Protein AF-A0A352M3Y3-F1 (afdb_monomer)

Structure (mmCIF, N/CA/C/O backbone):
data_AF-A0A352M3Y3-F1
#
_entry.id   AF-A0A352M3Y3-F1
#
loop_
_atom_site.group_PDB
_atom_site.id
_atom_site.type_symbol
_atom_site.label_atom_id
_atom_site.label_alt_id
_atom_site.label_comp_id
_atom_site.label_asym_id
_atom_site.label_entity_id
_atom_site.label_seq_id
_atom_site.pdbx_PDB_ins_code
_atom_site.Cartn_x
_atom_site.Cartn_y
_atom_site.Cartn_z
_atom_site.occupancy
_atom_site.B_iso_or_equiv
_atom_site.auth_seq_id
_atom_site.auth_comp_id
_atom_site.auth_asym_id
_atom_site.auth_atom_id
_atom_site.pdbx_PDB_model_num
ATOM 1 N N . MET A 1 1 ? 39.244 -16.957 -57.161 1.00 39.50 1 MET A N 1
ATOM 2 C CA . MET A 1 1 ? 39.480 -16.029 -56.035 1.00 39.50 1 MET A CA 1
ATOM 3 C C . MET A 1 1 ? 38.218 -16.003 -55.179 1.00 39.50 1 MET A C 1
ATOM 5 O O . MET A 1 1 ? 37.206 -15.501 -55.645 1.00 39.50 1 MET A O 1
ATOM 9 N N . ARG A 1 2 ? 38.207 -16.676 -54.020 1.00 41.44 2 ARG A N 1
ATOM 10 C CA . ARG A 1 2 ? 37.028 -16.761 -53.138 1.00 41.44 2 ARG A CA 1
ATOM 11 C C . ARG A 1 2 ? 37.159 -15.688 -52.058 1.00 41.44 2 ARG A C 1
ATOM 13 O O . ARG A 1 2 ? 37.986 -15.832 -51.168 1.00 41.44 2 ARG A O 1
ATOM 20 N N . VAL A 1 3 ? 36.399 -14.604 -52.182 1.00 44.19 3 VAL A N 1
ATOM 21 C CA . VAL A 1 3 ? 36.327 -13.542 -51.169 1.00 44.19 3 VAL A CA 1
ATOM 22 C C . VAL A 1 3 ? 35.295 -13.975 -50.129 1.00 44.19 3 VAL A C 1
ATOM 24 O O . VAL A 1 3 ? 34.113 -14.077 -50.443 1.00 44.19 3 VAL A O 1
ATOM 27 N N . PHE A 1 4 ? 35.740 -14.277 -48.910 1.00 48.03 4 PHE A N 1
ATOM 28 C CA . PHE A 1 4 ? 34.852 -14.452 -47.762 1.00 48.03 4 PHE A CA 1
ATOM 29 C C . PHE A 1 4 ? 34.612 -13.078 -47.132 1.00 48.03 4 PHE A C 1
ATOM 31 O O . PHE A 1 4 ? 35.524 -12.486 -46.560 1.00 48.03 4 PHE A O 1
ATOM 38 N N . LEU A 1 5 ? 33.393 -12.556 -47.270 1.00 50.09 5 LEU A N 1
ATOM 39 C CA . LEU A 1 5 ? 32.957 -11.324 -46.617 1.00 50.09 5 LEU A CA 1
ATOM 40 C C . LEU A 1 5 ? 32.480 -11.679 -45.200 1.00 50.09 5 LEU A C 1
ATOM 42 O O . LEU A 1 5 ? 31.415 -12.267 -45.029 1.00 50.09 5 LEU A O 1
ATOM 46 N N . SER A 1 6 ? 33.305 -11.387 -44.193 1.00 55.41 6 SER A N 1
ATOM 47 C CA . SER A 1 6 ? 32.966 -11.598 -42.782 1.00 55.41 6 SER A CA 1
ATOM 48 C C . SER A 1 6 ? 31.981 -10.520 -42.319 1.00 55.41 6 SER A C 1
ATOM 50 O O . SER A 1 6 ? 32.326 -9.339 -42.288 1.00 55.41 6 SER A O 1
ATOM 52 N N . MET A 1 7 ? 30.752 -10.917 -41.984 1.00 57.91 7 MET A N 1
ATOM 53 C CA . MET A 1 7 ? 29.724 -10.042 -41.418 1.00 57.91 7 MET A CA 1
ATOM 54 C C . MET A 1 7 ? 29.890 -10.005 -39.893 1.00 57.91 7 MET A C 1
ATOM 56 O O . MET A 1 7 ? 29.508 -10.946 -39.198 1.00 57.91 7 MET A O 1
ATOM 60 N N . SER A 1 8 ? 30.474 -8.933 -39.362 1.00 59.03 8 SER A N 1
ATOM 61 C CA . SER A 1 8 ? 30.565 -8.722 -37.914 1.00 59.03 8 SER A CA 1
ATOM 62 C C . SER A 1 8 ? 29.191 -8.348 -37.350 1.00 59.03 8 SER A C 1
ATOM 64 O O . SER A 1 8 ? 28.685 -7.258 -37.611 1.00 59.03 8 SER A O 1
ATOM 66 N N . ILE A 1 9 ? 28.583 -9.246 -36.571 1.00 62.97 9 ILE A N 1
ATOM 67 C CA . ILE A 1 9 ? 27.373 -8.960 -35.789 1.00 62.97 9 ILE A CA 1
ATOM 68 C C . ILE A 1 9 ? 27.781 -8.130 -34.568 1.00 62.97 9 ILE A C 1
ATOM 70 O O . ILE A 1 9 ? 28.455 -8.623 -33.664 1.00 62.97 9 ILE A O 1
ATOM 74 N N . LEU A 1 10 ? 27.365 -6.864 -34.540 1.00 60.38 10 LEU A N 1
ATOM 75 C CA . LEU A 1 10 ? 27.449 -6.019 -33.354 1.00 60.38 10 LEU A CA 1
ATOM 76 C C . LEU A 1 10 ? 26.305 -6.401 -32.404 1.00 60.38 10 LEU A C 1
ATOM 78 O O . LEU A 1 10 ? 25.154 -6.033 -32.623 1.00 60.38 10 LEU A O 1
ATOM 82 N N . ILE A 1 11 ? 26.616 -7.164 -31.356 1.00 58.75 11 ILE A N 1
ATOM 83 C CA . ILE A 1 11 ? 25.672 -7.455 -30.273 1.00 58.75 11 ILE A CA 1
ATOM 84 C C . ILE A 1 11 ? 25.602 -6.210 -29.381 1.00 58.75 11 ILE A C 1
ATOM 86 O O . ILE A 1 11 ? 26.466 -5.993 -28.533 1.00 58.75 11 ILE A O 1
AT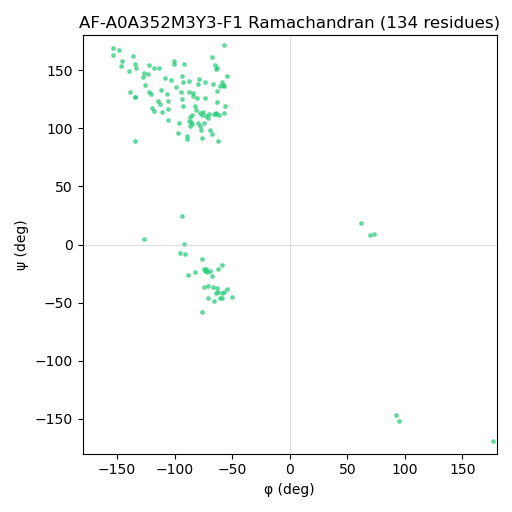OM 90 N N . CYS A 1 12 ? 24.582 -5.372 -29.572 1.00 54.88 12 CYS A N 1
ATOM 91 C CA . CYS A 1 12 ? 24.218 -4.362 -28.583 1.00 54.88 12 CYS A CA 1
ATOM 92 C C . CYS A 1 12 ? 23.641 -5.077 -27.356 1.00 54.88 12 CYS A C 1
ATOM 94 O O . CYS A 1 12 ? 22.473 -5.459 -27.342 1.00 54.88 12 CYS A O 1
ATOM 96 N N . ALA A 1 13 ? 24.460 -5.266 -26.322 1.00 57.00 13 ALA A N 1
ATOM 97 C CA . ALA A 1 13 ? 23.969 -5.629 -25.002 1.00 57.00 13 ALA A CA 1
ATOM 98 C C . ALA A 1 13 ? 23.174 -4.437 -24.448 1.00 57.00 13 ALA A C 1
ATOM 100 O O . ALA A 1 13 ? 23.746 -3.494 -23.904 1.00 57.00 13 ALA A O 1
ATOM 101 N N . ALA A 1 14 ? 21.852 -4.448 -24.628 1.00 58.56 14 ALA A N 1
ATOM 102 C CA . ALA A 1 14 ? 20.980 -3.605 -23.829 1.00 58.56 14 ALA A CA 1
ATOM 103 C C . ALA A 1 14 ? 21.164 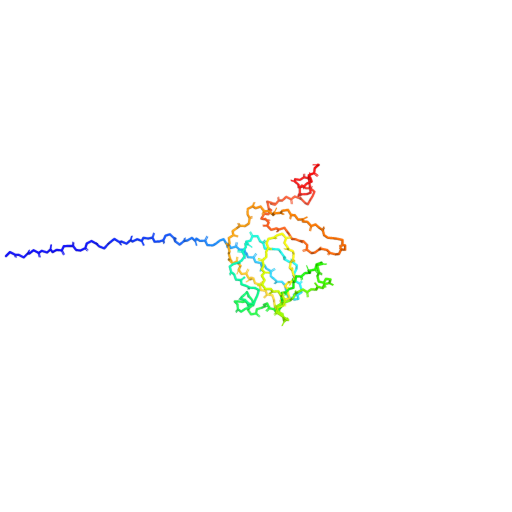-4.049 -22.373 1.00 58.56 14 ALA A C 1
ATOM 105 O O . ALA A 1 14 ? 20.825 -5.179 -22.021 1.00 58.56 14 ALA A O 1
ATOM 106 N N . GLY A 1 15 ? 21.771 -3.194 -21.549 1.00 50.66 15 GLY A N 1
ATOM 107 C CA . GLY A 1 15 ? 21.819 -3.419 -20.113 1.00 50.66 15 GLY A CA 1
ATOM 108 C C . GLY A 1 15 ? 20.386 -3.540 -19.616 1.00 50.66 15 GLY A C 1
ATOM 109 O O . GLY A 1 15 ? 19.619 -2.584 -19.697 1.00 50.66 15 GLY A O 1
ATOM 110 N N . ILE A 1 16 ? 20.006 -4.730 -19.160 1.00 52.22 16 ILE A N 1
ATOM 111 C CA . ILE A 1 16 ? 18.737 -4.925 -18.470 1.00 52.22 16 ILE A CA 1
ATOM 112 C C . ILE A 1 16 ? 18.881 -4.117 -17.181 1.00 52.22 16 ILE A C 1
ATOM 114 O O . ILE A 1 16 ? 19.741 -4.429 -16.360 1.00 52.22 16 ILE A O 1
ATOM 118 N N . ALA A 1 17 ? 18.130 -3.029 -17.022 1.00 53.22 17 ALA A N 1
ATOM 119 C CA . ALA A 1 17 ? 18.051 -2.372 -15.727 1.00 53.22 17 ALA A CA 1
ATOM 120 C C . ALA A 1 17 ? 17.394 -3.378 -14.774 1.00 53.22 17 ALA A C 1
ATOM 122 O O . ALA A 1 17 ? 16.246 -3.771 -14.979 1.00 53.22 17 ALA A O 1
ATOM 123 N N . HIS A 1 18 ? 18.143 -3.867 -13.787 1.00 56.44 18 HIS A N 1
ATOM 124 C CA . HIS A 1 18 ? 17.570 -4.722 -12.757 1.00 56.44 18 HIS A CA 1
ATOM 125 C C . HIS A 1 18 ? 16.659 -3.841 -11.902 1.00 56.44 18 HIS A C 1
ATOM 127 O O . HIS A 1 18 ? 17.143 -2.937 -11.226 1.00 56.44 18 HIS A O 1
ATOM 133 N N . ALA A 1 19 ? 15.348 -4.076 -11.975 1.00 76.94 19 ALA A N 1
ATOM 134 C CA . ALA A 1 19 ? 14.401 -3.452 -11.063 1.00 76.94 19 ALA A CA 1
ATOM 135 C C . ALA A 1 19 ? 14.747 -3.867 -9.626 1.00 76.94 19 ALA A C 1
ATOM 137 O O . ALA A 1 19 ? 15.030 -5.044 -9.365 1.00 76.94 19 ALA A O 1
ATOM 138 N N . ASP A 1 20 ? 14.722 -2.906 -8.705 1.00 89.62 20 ASP A N 1
ATOM 139 C CA . ASP A 1 20 ? 14.854 -3.196 -7.285 1.00 89.62 20 ASP A CA 1
ATOM 140 C C . ASP A 1 20 ? 13.669 -4.039 -6.823 1.00 89.62 20 ASP A C 1
ATOM 142 O O . ASP A 1 20 ? 12.562 -3.961 -7.363 1.00 89.62 20 ASP A O 1
ATOM 146 N N . GLN A 1 21 ? 13.903 -4.862 -5.806 1.00 91.94 21 GLN A N 1
ATOM 147 C CA . GLN A 1 21 ? 12.898 -5.783 -5.298 1.00 91.94 21 GLN A CA 1
ATOM 148 C C . GLN A 1 21 ? 12.688 -5.588 -3.807 1.00 91.94 21 GLN A C 1
ATOM 150 O O . GLN A 1 21 ? 13.631 -5.479 -3.023 1.00 91.94 21 GLN A O 1
ATOM 155 N N . GLN A 1 22 ? 11.424 -5.615 -3.412 1.00 92.94 22 GLN A N 1
ATOM 156 C CA . GLN A 1 22 ? 11.002 -5.700 -2.029 1.00 92.94 22 GLN A CA 1
ATOM 157 C C . GLN A 1 22 ? 10.294 -7.032 -1.806 1.00 92.94 22 GLN A C 1
ATOM 159 O O . GLN A 1 22 ? 9.293 -7.333 -2.456 1.00 92.94 22 GLN A O 1
ATOM 164 N N . ILE A 1 23 ? 10.784 -7.811 -0.846 1.00 94.56 23 ILE A N 1
ATOM 165 C CA . ILE A 1 23 ? 10.116 -9.032 -0.398 1.00 94.56 23 ILE A CA 1
ATOM 166 C C . ILE A 1 23 ? 9.238 -8.686 0.804 1.00 94.56 23 ILE A C 1
ATOM 168 O O . ILE A 1 23 ? 9.719 -8.134 1.794 1.00 94.56 23 ILE A O 1
ATOM 172 N N . ILE A 1 24 ? 7.950 -9.019 0.729 1.00 95.00 24 ILE A N 1
ATOM 173 C CA . ILE A 1 24 ? 6.977 -8.792 1.801 1.00 95.00 24 ILE A CA 1
ATOM 174 C C . ILE A 1 24 ? 6.437 -10.144 2.260 1.00 95.00 24 ILE A C 1
ATOM 176 O O . ILE A 1 24 ? 5.750 -10.848 1.520 1.00 95.00 24 ILE A O 1
ATOM 180 N N . SER A 1 25 ? 6.732 -10.499 3.509 1.00 96.56 25 SER A N 1
ATOM 181 C CA . SER A 1 25 ? 6.159 -11.677 4.160 1.00 96.56 25 SER A CA 1
ATOM 182 C C . SER A 1 25 ? 4.761 -11.363 4.691 1.00 96.56 25 SER A C 1
ATOM 184 O O . SER A 1 25 ? 4.605 -10.546 5.596 1.00 96.56 25 SER A O 1
ATOM 186 N N . LEU A 1 26 ? 3.752 -12.035 4.147 1.00 97.38 26 LEU A N 1
ATOM 187 C CA . LEU A 1 26 ? 2.350 -11.906 4.523 1.00 97.38 26 LEU A CA 1
ATOM 188 C C . LEU A 1 26 ? 1.938 -13.030 5.475 1.00 97.38 26 LEU A C 1
ATOM 190 O O . LEU A 1 26 ? 2.224 -14.211 5.253 1.00 97.38 26 LEU A O 1
ATOM 194 N N . LYS A 1 27 ? 1.209 -12.666 6.525 1.00 98.00 27 LYS A N 1
ATOM 195 C CA . LYS A 1 27 ? 0.420 -13.591 7.342 1.00 98.00 27 LYS A CA 1
ATOM 196 C C . LYS A 1 27 ? -0.999 -13.669 6.787 1.00 98.00 27 LYS A C 1
ATOM 198 O O . LYS A 1 27 ? -1.464 -12.725 6.159 1.00 98.00 27 LYS A O 1
ATOM 203 N N . GLN A 1 28 ? -1.696 -14.775 7.036 1.00 97.75 28 GLN A N 1
ATOM 204 C CA . GLN A 1 28 ? -3.121 -14.855 6.715 1.00 97.75 28 GLN A CA 1
ATOM 205 C C . GLN A 1 28 ? -3.888 -13.744 7.456 1.00 97.75 28 GLN A C 1
ATOM 207 O O . GLN A 1 28 ? -3.632 -13.501 8.636 1.00 97.75 28 GLN A O 1
ATOM 212 N N . GLY A 1 29 ? -4.820 -13.082 6.771 1.00 98.06 29 GLY A N 1
ATOM 213 C CA . GLY A 1 29 ? -5.558 -11.931 7.292 1.00 98.06 29 GLY A CA 1
ATOM 214 C C . GLY A 1 29 ? -4.943 -10.587 6.889 1.00 98.06 29 GLY A C 1
ATOM 215 O O . GLY A 1 29 ? -4.347 -10.459 5.821 1.00 98.06 29 GLY A O 1
ATOM 216 N N . PHE A 1 30 ? -5.137 -9.559 7.718 1.00 97.69 30 PHE A N 1
ATOM 217 C CA . PHE A 1 30 ? -4.722 -8.185 7.418 1.00 97.69 30 PHE A CA 1
ATOM 218 C C . PHE A 1 30 ? -3.252 -7.930 7.769 1.00 97.69 30 PHE A C 1
ATOM 220 O O . PHE A 1 30 ? -2.829 -8.133 8.905 1.00 97.69 30 PHE A O 1
ATOM 227 N N . ASN A 1 31 ? -2.494 -7.414 6.803 1.00 97.50 31 ASN A N 1
ATOM 228 C CA . ASN A 1 31 ? -1.089 -7.041 6.944 1.00 97.50 31 ASN A CA 1
ATOM 229 C C . ASN A 1 31 ? -0.929 -5.553 6.641 1.00 97.50 31 ASN A C 1
ATOM 231 O O . ASN A 1 31 ? -1.367 -5.091 5.591 1.00 97.50 31 ASN A O 1
ATOM 235 N N . PHE A 1 32 ? -0.274 -4.814 7.531 1.00 95.88 32 PHE A N 1
ATOM 236 C CA . PHE A 1 32 ? 0.034 -3.400 7.328 1.00 95.88 32 PHE A CA 1
ATOM 237 C C . PHE A 1 32 ? 1.416 -3.287 6.703 1.00 95.88 32 PHE A C 1
ATOM 239 O O . PHE A 1 32 ? 2.401 -3.744 7.283 1.00 95.88 32 PHE A O 1
ATOM 246 N N . VAL A 1 33 ? 1.480 -2.711 5.509 1.00 94.75 33 VAL A N 1
ATOM 247 C CA . VAL A 1 33 ? 2.697 -2.694 4.700 1.00 94.75 33 VAL A CA 1
ATOM 248 C C . VAL A 1 33 ? 2.959 -1.303 4.142 1.00 94.75 33 VAL A C 1
ATOM 250 O O . VAL A 1 33 ? 2.042 -0.521 3.892 1.00 94.75 33 VAL A O 1
ATOM 253 N N . SER A 1 34 ? 4.228 -1.006 3.907 1.00 93.19 34 SER A N 1
ATOM 254 C CA . SER A 1 34 ? 4.669 0.122 3.097 1.00 93.19 34 SER A CA 1
ATOM 255 C C . SER A 1 34 ? 5.614 -0.388 2.023 1.00 93.19 34 SER A C 1
ATOM 257 O O . SER A 1 34 ? 6.335 -1.367 2.231 1.00 93.19 34 SER A O 1
ATOM 259 N N . PHE A 1 35 ? 5.602 0.267 0.865 1.00 92.38 35 PHE A N 1
ATOM 260 C CA . PHE A 1 35 ? 6.483 -0.105 -0.233 1.00 92.38 35 PHE A CA 1
ATOM 261 C C . PHE A 1 35 ? 7.763 0.730 -0.195 1.00 92.38 35 PHE A C 1
ATOM 263 O O . PHE A 1 35 ? 7.689 1.952 -0.050 1.00 92.38 35 PHE A O 1
ATOM 270 N N . THR A 1 36 ? 8.920 0.076 -0.300 1.00 92.12 36 THR A N 1
ATOM 271 C CA . THR A 1 36 ? 10.254 0.700 -0.414 1.00 92.12 36 THR A CA 1
ATOM 272 C C . THR A 1 36 ? 10.712 0.840 -1.866 1.00 92.12 36 THR A C 1
ATOM 274 O O . THR A 1 36 ? 11.732 1.467 -2.143 1.00 92.12 36 THR A O 1
ATOM 277 N N . VAL A 1 37 ? 9.944 0.270 -2.792 1.00 91.38 37 VAL A N 1
ATOM 278 C CA . VAL A 1 37 ? 10.035 0.501 -4.233 1.00 91.38 37 VAL A CA 1
ATOM 279 C C . VAL A 1 37 ? 8.760 1.203 -4.697 1.00 91.38 37 VAL A C 1
ATOM 281 O O . VAL A 1 37 ? 7.705 1.027 -4.090 1.00 91.38 37 VAL A O 1
ATOM 284 N N . ALA A 1 38 ? 8.838 1.997 -5.759 1.00 90.19 38 ALA A N 1
ATOM 285 C CA . ALA A 1 38 ? 7.679 2.416 -6.533 1.00 90.19 38 ALA A CA 1
ATOM 286 C C . ALA A 1 38 ? 7.312 1.248 -7.461 1.00 90.19 38 ALA A C 1
ATOM 288 O O . ALA A 1 38 ? 8.066 1.008 -8.406 1.00 90.19 38 ALA A O 1
ATOM 289 N N . PRO A 1 39 ? 6.244 0.474 -7.175 1.00 91.44 39 PRO A N 1
ATOM 290 C CA . PRO A 1 39 ? 5.991 -0.762 -7.904 1.00 91.44 39 PRO A CA 1
ATOM 291 C C . PRO A 1 39 ? 5.637 -0.492 -9.364 1.00 91.44 39 PRO A C 1
ATOM 293 O O . PRO A 1 39 ? 4.819 0.382 -9.646 1.00 91.44 39 PRO A O 1
ATOM 296 N N . ASP A 1 40 ? 6.175 -1.303 -10.273 1.00 90.19 40 ASP A N 1
ATOM 297 C CA . ASP A 1 40 ? 5.828 -1.222 -11.701 1.00 90.19 40 ASP A CA 1
ATOM 298 C C . ASP A 1 40 ? 4.408 -1.753 -11.969 1.00 90.19 40 ASP A C 1
ATOM 300 O O . ASP A 1 40 ? 3.757 -1.416 -12.959 1.00 90.19 40 ASP A O 1
ATOM 304 N N . ALA A 1 41 ? 3.913 -2.607 -11.069 1.00 92.31 41 ALA A N 1
ATOM 305 C CA . ALA A 1 41 ? 2.594 -3.208 -11.145 1.00 92.31 41 ALA A CA 1
ATOM 306 C C . ALA A 1 41 ? 1.518 -2.325 -10.499 1.00 92.31 41 ALA A C 1
ATOM 308 O O . ALA A 1 41 ? 1.684 -1.782 -9.406 1.00 92.31 41 ALA A O 1
ATOM 309 N N . THR A 1 42 ? 0.346 -2.274 -11.135 1.00 94.69 42 THR A N 1
ATOM 310 C CA . THR A 1 42 ? -0.859 -1.709 -10.517 1.00 94.69 42 THR A CA 1
ATOM 311 C C . THR A 1 42 ? -1.329 -2.585 -9.344 1.00 94.69 42 THR A C 1
ATOM 313 O O . THR A 1 42 ? -0.998 -3.773 -9.294 1.00 94.69 42 THR A O 1
ATOM 316 N N . PRO A 1 43 ? -2.162 -2.065 -8.424 1.00 94.81 43 PRO A N 1
ATOM 317 C CA . PRO A 1 43 ? -2.780 -2.863 -7.360 1.00 94.81 43 PRO A CA 1
ATOM 318 C C . PRO A 1 43 ? -3.470 -4.140 -7.873 1.00 94.81 43 PRO A C 1
ATOM 320 O O . PRO A 1 43 ? -3.262 -5.229 -7.338 1.00 94.81 43 PRO A O 1
ATOM 323 N N . ALA A 1 44 ? -4.236 -4.029 -8.963 1.00 93.38 44 ALA A N 1
ATOM 324 C CA . ALA A 1 44 ? -4.865 -5.176 -9.617 1.00 93.38 44 ALA A CA 1
ATOM 325 C C . ALA A 1 44 ? -3.834 -6.126 -10.256 1.00 93.38 44 ALA A C 1
ATOM 327 O O . ALA A 1 44 ? -4.009 -7.343 -10.220 1.00 93.38 44 ALA A O 1
ATOM 328 N N . GLY A 1 45 ? -2.746 -5.590 -10.817 1.00 94.44 45 GLY A N 1
ATOM 329 C CA . GLY A 1 45 ? -1.631 -6.380 -11.341 1.00 94.44 45 GLY A CA 1
ATOM 330 C C . GLY A 1 45 ? -0.914 -7.181 -10.252 1.00 94.44 45 GLY A C 1
ATOM 331 O O . GLY A 1 45 ? -0.631 -8.359 -10.457 1.00 94.44 45 GLY A O 1
ATOM 332 N N . LEU A 1 46 ? -0.685 -6.592 -9.074 1.00 94.06 46 LEU A N 1
ATOM 333 C CA . LEU A 1 46 ? -0.084 -7.290 -7.932 1.00 94.06 46 LEU A CA 1
ATOM 334 C C . LEU A 1 46 ? -0.949 -8.449 -7.441 1.00 94.06 46 LEU A C 1
ATOM 336 O O . LEU A 1 46 ? -0.405 -9.515 -7.149 1.00 94.06 46 LEU A O 1
ATOM 340 N N . LYS A 1 47 ? -2.276 -8.267 -7.395 1.00 94.44 47 LYS A N 1
ATOM 341 C CA . LYS A 1 47 ? -3.226 -9.350 -7.087 1.00 94.44 47 LYS A CA 1
ATOM 342 C C . LYS A 1 47 ? -3.140 -10.486 -8.100 1.00 94.44 47 LYS A C 1
ATOM 344 O O . LYS A 1 47 ? -3.064 -11.645 -7.714 1.00 94.44 47 LYS A O 1
ATOM 349 N N . GLN A 1 48 ? -3.109 -10.158 -9.391 1.00 93.56 48 GLN A N 1
ATOM 350 C CA . GLN A 1 48 ? -3.003 -11.167 -10.450 1.00 93.56 48 GLN A CA 1
ATOM 351 C C . GLN A 1 48 ? -1.689 -11.953 -10.382 1.00 93.56 48 GLN A C 1
ATOM 353 O O . GLN A 1 48 ? -1.685 -13.159 -10.602 1.00 93.56 48 GLN A O 1
ATOM 358 N N . GLN A 1 49 ? -0.585 -11.289 -10.039 1.00 94.19 49 GLN A N 1
ATOM 359 C CA . GLN A 1 49 ? 0.723 -11.932 -9.882 1.00 94.19 49 GLN A CA 1
ATOM 360 C C . GLN A 1 49 ? 0.823 -12.780 -8.605 1.00 94.19 49 GLN A C 1
ATOM 362 O O . GLN A 1 49 ? 1.646 -13.689 -8.539 1.00 94.19 49 GLN A O 1
ATOM 367 N N . ASN A 1 50 ? -0.002 -12.499 -7.591 1.00 94.69 50 ASN A N 1
ATOM 368 C CA . ASN A 1 50 ? 0.069 -13.132 -6.279 1.00 94.69 50 ASN A CA 1
ATOM 369 C C . ASN A 1 50 ? -1.329 -13.553 -5.806 1.00 94.69 50 ASN A C 1
ATOM 371 O O . ASN A 1 50 ? -1.986 -12.824 -5.066 1.00 94.69 50 ASN A O 1
ATOM 375 N N . ALA A 1 51 ? -1.750 -14.772 -6.155 1.00 94.75 51 ALA A N 1
ATOM 376 C CA . ALA A 1 51 ? -3.074 -15.312 -5.810 1.00 94.75 51 ALA A CA 1
ATOM 377 C C . ALA A 1 51 ? -3.374 -15.374 -4.294 1.00 94.75 51 ALA A C 1
ATOM 379 O O . ALA A 1 51 ? -4.530 -15.477 -3.884 1.00 94.75 51 ALA A O 1
ATOM 380 N N . ALA A 1 52 ? -2.344 -15.300 -3.444 1.00 96.50 52 ALA A N 1
ATOM 381 C CA . ALA A 1 52 ? -2.511 -15.199 -1.997 1.00 96.50 52 ALA A CA 1
ATOM 382 C C . ALA A 1 52 ? -3.095 -13.846 -1.553 1.00 96.50 52 ALA A C 1
ATOM 384 O O . ALA A 1 52 ? -3.675 -13.770 -0.471 1.00 96.50 52 ALA A O 1
ATOM 385 N N . ILE A 1 53 ? -2.963 -12.786 -2.357 1.00 97.06 53 ILE A N 1
ATOM 386 C CA . ILE A 1 53 ? -3.534 -11.472 -2.058 1.00 97.06 53 ILE A CA 1
ATOM 387 C C . ILE A 1 53 ? -5.027 -11.498 -2.380 1.00 97.06 53 ILE A C 1
ATOM 389 O O . ILE A 1 53 ? -5.426 -11.564 -3.541 1.00 97.06 53 ILE A O 1
ATOM 393 N N . GLY A 1 54 ? -5.850 -11.395 -1.341 1.00 95.81 54 GLY A N 1
ATOM 394 C CA . GLY A 1 54 ? -7.284 -11.202 -1.489 1.00 95.81 54 GLY A CA 1
ATOM 395 C C . GLY A 1 54 ? -7.594 -9.764 -1.872 1.00 95.81 54 GLY A C 1
ATOM 396 O O . GLY A 1 54 ? -8.149 -9.532 -2.935 1.00 95.81 54 GLY A O 1
ATOM 397 N N . GLU A 1 55 ? -7.187 -8.789 -1.055 1.00 96.12 55 GLU A N 1
ATOM 398 C CA . GLU A 1 55 ? -7.489 -7.372 -1.294 1.00 96.12 55 GLU A CA 1
ATOM 399 C C . GLU A 1 55 ? -6.375 -6.439 -0.820 1.00 96.12 55 GLU A C 1
ATOM 401 O O . GLU A 1 55 ? -5.629 -6.758 0.106 1.00 96.12 55 GLU A O 1
ATOM 406 N N . ILE A 1 56 ? -6.284 -5.266 -1.445 1.00 97.31 56 ILE A N 1
ATOM 407 C CA . ILE A 1 56 ? -5.369 -4.188 -1.070 1.00 97.31 56 ILE A CA 1
ATOM 408 C C . ILE A 1 56 ? -6.196 -2.942 -0.775 1.00 97.31 56 ILE A C 1
ATOM 410 O O . ILE A 1 56 ? -7.033 -2.546 -1.586 1.00 97.31 56 ILE A O 1
ATOM 414 N N . TYR A 1 57 ? -5.924 -2.310 0.363 1.00 97.00 57 TYR A N 1
ATOM 415 C CA . TYR A 1 57 ? -6.601 -1.107 0.822 1.00 97.00 57 TYR A CA 1
ATOM 416 C C . TYR A 1 57 ? -5.615 0.033 1.071 1.00 97.00 57 TYR A C 1
ATOM 418 O O . TYR A 1 57 ? -4.495 -0.179 1.543 1.00 97.00 57 TYR A O 1
ATOM 426 N N . LEU A 1 58 ? -6.073 1.256 0.826 1.00 95.38 58 LEU A N 1
ATOM 427 C CA . LEU A 1 58 ? -5.401 2.501 1.188 1.00 95.38 58 LEU A CA 1
ATOM 428 C C . LEU A 1 58 ? -6.425 3.442 1.809 1.00 95.38 58 LEU A C 1
ATOM 430 O O . LEU A 1 58 ? -7.441 3.741 1.191 1.00 95.38 58 LEU A O 1
ATOM 434 N N . TYR A 1 59 ? -6.153 3.975 2.996 1.00 94.38 59 TYR A N 1
ATOM 435 C CA . TYR A 1 59 ? -7.016 5.021 3.531 1.00 94.38 59 TYR A CA 1
ATOM 436 C C . TYR A 1 59 ? -6.800 6.346 2.789 1.00 94.38 59 TYR A C 1
ATOM 438 O O . TYR A 1 59 ? -5.682 6.869 2.738 1.00 94.38 59 TYR A O 1
ATOM 446 N N . SER A 1 60 ? -7.881 6.930 2.271 1.00 90.69 60 SER A N 1
ATOM 447 C CA . SER A 1 60 ? -7.881 8.269 1.690 1.00 90.69 60 SER A CA 1
ATOM 448 C C . SER A 1 60 ? -8.564 9.250 2.632 1.00 90.69 60 SER A C 1
ATOM 450 O O . SER A 1 60 ? -9.786 9.310 2.718 1.00 90.69 60 SER A O 1
ATOM 452 N N . ALA A 1 61 ? -7.773 10.114 3.271 1.00 87.88 61 ALA A N 1
ATOM 453 C CA . ALA A 1 61 ? -8.306 11.219 4.068 1.00 87.88 61 ALA A CA 1
ATOM 454 C C . ALA A 1 61 ? -9.129 12.220 3.234 1.00 87.88 61 ALA A C 1
ATOM 456 O O . ALA A 1 61 ? -9.945 12.944 3.787 1.00 87.88 61 ALA A O 1
ATOM 457 N N . ALA A 1 62 ? -8.940 12.261 1.907 1.00 87.00 62 ALA A N 1
ATOM 458 C CA . ALA A 1 62 ? -9.783 13.065 1.021 1.00 87.00 62 ALA A CA 1
ATOM 459 C C . ALA A 1 62 ? -11.176 12.447 0.817 1.00 87.00 62 ALA A C 1
ATOM 461 O O . ALA A 1 62 ? -12.151 13.181 0.727 1.00 87.00 62 ALA A O 1
ATOM 462 N N . ALA A 1 63 ? -11.259 11.114 0.744 1.00 87.75 63 ALA A N 1
ATOM 463 C CA . ALA A 1 63 ? -12.517 10.388 0.569 1.00 87.75 63 ALA A CA 1
ATOM 464 C C . ALA A 1 63 ? -13.179 9.994 1.904 1.00 87.75 63 ALA A C 1
ATOM 466 O O . ALA A 1 63 ? -14.284 9.459 1.901 1.00 87.75 63 ALA A O 1
ATOM 467 N N . GLY A 1 64 ? -12.487 10.188 3.034 1.00 89.94 64 GLY A N 1
ATOM 468 C CA . GLY A 1 64 ? -12.941 9.765 4.363 1.00 89.94 64 GLY A CA 1
ATOM 469 C C . GLY A 1 64 ? -13.121 8.249 4.510 1.00 89.94 64 GLY A C 1
ATOM 470 O O . GLY A 1 64 ? -13.843 7.802 5.394 1.00 89.94 64 GLY A O 1
ATOM 471 N N . SER A 1 65 ? -12.521 7.456 3.620 1.00 92.75 65 SER A N 1
ATOM 472 C CA . SER A 1 65 ? -12.786 6.022 3.478 1.00 92.75 65 SER A CA 1
ATOM 473 C C . SER A 1 65 ? -11.577 5.275 2.908 1.00 92.75 65 SER A C 1
ATOM 475 O O . SER A 1 65 ? -10.587 5.877 2.473 1.00 92.75 65 SER A O 1
ATOM 477 N N . PHE A 1 66 ? -11.639 3.944 2.951 1.00 94.81 66 PHE A N 1
ATOM 478 C CA . PHE A 1 66 ? -10.646 3.085 2.319 1.00 94.81 66 PHE A CA 1
ATOM 479 C C . PHE A 1 66 ? -10.927 2.964 0.826 1.00 94.81 66 PHE A C 1
ATOM 481 O O . PHE A 1 66 ? -12.014 2.562 0.430 1.00 94.81 66 PHE A O 1
ATOM 488 N N . LEU A 1 67 ? -9.913 3.271 0.023 1.00 95.44 67 LEU A N 1
ATOM 489 C CA . LEU A 1 67 ? -9.847 2.882 -1.376 1.00 95.44 67 LEU A CA 1
ATOM 490 C C . LEU A 1 67 ? -9.414 1.421 -1.445 1.00 95.44 67 LEU A C 1
ATOM 492 O O . LEU A 1 67 ? -8.546 1.015 -0.665 1.00 95.44 67 LEU A O 1
ATOM 496 N N . SER A 1 68 ? -9.967 0.648 -2.373 1.00 95.88 68 SER A N 1
ATOM 497 C CA . SER A 1 68 ? -9.684 -0.780 -2.473 1.00 95.88 68 SER A CA 1
ATOM 498 C C . SER A 1 68 ? -9.450 -1.253 -3.904 1.00 95.88 68 SER A C 1
ATOM 500 O O . SER A 1 68 ? -9.806 -0.603 -4.887 1.00 95.88 68 SER A O 1
ATOM 502 N N . THR A 1 69 ? -8.838 -2.425 -4.027 1.00 94.25 69 THR A N 1
ATOM 503 C CA . THR A 1 69 ? -8.794 -3.167 -5.292 1.00 94.25 69 THR A CA 1
ATOM 504 C C . THR A 1 69 ? -10.125 -3.807 -5.672 1.00 94.25 69 THR A C 1
ATOM 506 O O . THR A 1 69 ? -10.309 -4.112 -6.847 1.00 94.25 69 THR A O 1
ATOM 509 N N . LEU A 1 70 ? -11.030 -4.027 -4.714 1.00 91.38 70 LEU A N 1
ATOM 510 C CA . LEU A 1 70 ? -12.320 -4.686 -4.934 1.00 91.38 70 LEU A CA 1
ATOM 511 C C . LEU A 1 70 ? -13.277 -3.792 -5.728 1.00 91.38 70 LEU A C 1
ATOM 513 O O . LEU A 1 70 ? -13.905 -4.239 -6.681 1.00 91.38 70 LEU A O 1
ATOM 517 N N . ASP A 1 71 ? -13.365 -2.525 -5.333 1.00 90.69 71 ASP A N 1
ATOM 518 C CA . ASP A 1 71 ? -14.202 -1.504 -5.971 1.00 90.69 71 ASP A CA 1
ATOM 519 C C . ASP A 1 71 ? -13.464 -0.716 -7.069 1.00 90.69 71 ASP A C 1
ATOM 521 O O . ASP A 1 71 ? -14.034 0.184 -7.683 1.00 90.69 71 ASP A O 1
ATOM 525 N N . GLY A 1 72 ? -12.193 -1.046 -7.326 1.00 91.12 72 GLY A N 1
ATOM 526 C CA . GLY A 1 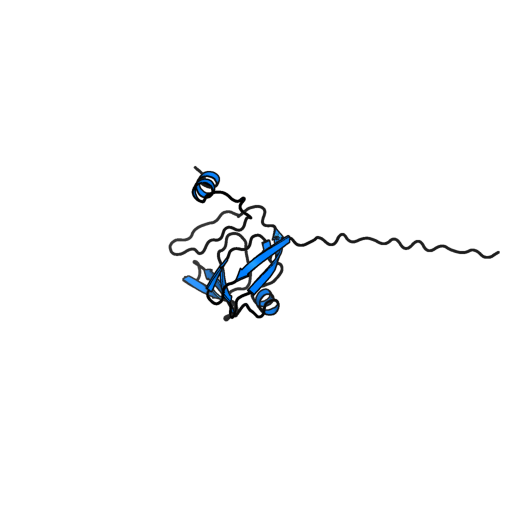72 ? -11.363 -0.405 -8.349 1.00 91.12 72 GLY A CA 1
ATOM 527 C C . GLY A 1 72 ? -10.965 1.039 -8.031 1.00 91.12 72 GLY A C 1
ATOM 528 O O . GLY A 1 72 ? -10.375 1.708 -8.880 1.00 91.12 72 GLY A O 1
ATOM 529 N N . THR A 1 73 ? -11.250 1.534 -6.826 1.00 94.44 73 THR A N 1
ATOM 530 C CA . THR A 1 73 ? -10.926 2.913 -6.428 1.00 94.44 73 THR A CA 1
ATOM 531 C C . THR A 1 73 ? -9.434 3.102 -6.143 1.00 94.44 73 THR A C 1
ATOM 533 O O . THR A 1 73 ? -8.915 4.219 -6.219 1.00 94.44 73 THR A O 1
ATOM 536 N N . LEU A 1 74 ? -8.711 2.014 -5.855 1.00 95.44 74 LEU A N 1
ATOM 537 C CA . LEU A 1 74 ? -7.260 2.007 -5.704 1.00 95.44 74 LEU A CA 1
ATOM 538 C C . LEU A 1 74 ? -6.568 1.753 -7.052 1.00 95.44 74 LEU A C 1
ATOM 540 O O . LEU A 1 74 ? -6.325 0.611 -7.440 1.00 95.44 74 LEU A O 1
ATOM 544 N N . ALA A 1 75 ? -6.211 2.832 -7.749 1.00 92.12 75 ALA A N 1
ATOM 545 C CA . ALA A 1 75 ? -5.597 2.755 -9.078 1.00 92.12 75 ALA A CA 1
ATOM 546 C C . ALA A 1 75 ? -4.059 2.649 -9.069 1.00 92.12 75 ALA A C 1
ATOM 548 O O . ALA A 1 75 ? -3.477 2.113 -10.011 1.00 92.12 75 ALA A O 1
ATOM 549 N N . SER A 1 76 ? -3.382 3.153 -8.030 1.00 91.25 76 SER A N 1
ATOM 550 C CA . SER A 1 76 ? -1.915 3.228 -7.991 1.00 91.25 76 SER A CA 1
ATOM 551 C C . SER A 1 76 ? -1.322 3.035 -6.595 1.00 91.25 76 SER A C 1
ATOM 553 O O . SER A 1 76 ? -1.983 3.237 -5.571 1.00 91.25 76 SER A O 1
ATOM 555 N N . ILE A 1 77 ? -0.044 2.649 -6.569 1.00 91.12 77 ILE A N 1
ATOM 556 C CA . ILE A 1 77 ? 0.771 2.518 -5.358 1.00 91.12 77 ILE A CA 1
ATOM 557 C C . ILE A 1 77 ? 1.845 3.598 -5.380 1.00 91.12 77 ILE A C 1
ATOM 559 O O . ILE A 1 77 ? 2.490 3.810 -6.399 1.00 91.12 77 ILE A O 1
ATOM 563 N N . ASN A 1 78 ? 2.019 4.293 -4.259 1.00 88.56 78 ASN A N 1
ATOM 564 C CA . ASN A 1 78 ? 2.900 5.446 -4.144 1.00 88.56 78 ASN A CA 1
ATOM 565 C C . ASN A 1 78 ? 3.745 5.360 -2.870 1.00 88.56 78 ASN A C 1
ATOM 567 O O . ASN A 1 78 ? 3.342 4.764 -1.868 1.00 88.56 78 ASN A O 1
ATOM 571 N N . ALA A 1 79 ? 4.899 6.024 -2.899 1.00 86.62 79 ALA A N 1
ATOM 572 C CA . ALA A 1 79 ? 5.763 6.178 -1.738 1.00 86.62 79 ALA A CA 1
ATOM 573 C C . ALA A 1 79 ? 5.105 7.015 -0.620 1.00 86.62 79 ALA A C 1
ATOM 575 O O . ALA A 1 79 ? 4.239 7.859 -0.861 1.00 86.62 79 ALA A O 1
ATOM 576 N N . GLY A 1 80 ? 5.538 6.793 0.622 1.00 86.19 80 GLY A N 1
ATOM 577 C CA . GLY A 1 80 ? 5.085 7.509 1.820 1.00 86.19 80 GLY A CA 1
ATOM 578 C C . GLY A 1 80 ? 3.676 7.132 2.289 1.00 86.19 80 GLY A C 1
ATOM 579 O O . GLY A 1 80 ? 3.118 7.794 3.164 1.00 86.19 80 GLY A O 1
ATOM 580 N N . LYS A 1 81 ? 3.068 6.094 1.704 1.00 90.06 81 LYS A N 1
ATOM 581 C CA . LYS A 1 81 ? 1.727 5.610 2.051 1.00 90.06 81 LYS A CA 1
ATOM 582 C C . LYS A 1 81 ? 1.804 4.274 2.777 1.00 90.06 81 LYS A C 1
ATOM 584 O O . LYS A 1 81 ? 2.651 3.436 2.470 1.00 90.06 81 LYS A O 1
ATOM 589 N N . GLY A 1 82 ? 0.910 4.092 3.744 1.00 93.19 82 GLY A N 1
ATOM 590 C CA . GLY A 1 82 ? 0.647 2.788 4.335 1.00 93.19 82 GLY A CA 1
ATOM 591 C C . GLY A 1 82 ? -0.513 2.116 3.605 1.00 93.19 82 GLY A C 1
ATOM 592 O O . GLY A 1 82 ? -1.499 2.765 3.256 1.00 93.19 82 GLY A O 1
ATOM 593 N N . TYR A 1 83 ? -0.386 0.816 3.388 1.00 96.19 83 TYR A N 1
ATOM 594 C CA . TYR A 1 83 ? -1.383 -0.031 2.749 1.00 96.19 83 TYR A CA 1
ATOM 595 C C . TYR A 1 83 ? -1.771 -1.158 3.693 1.00 96.19 83 TYR A C 1
ATOM 597 O O . TYR A 1 83 ? -0.986 -1.573 4.548 1.00 96.19 83 TYR A O 1
ATOM 605 N N . ILE A 1 84 ? -2.977 -1.680 3.510 1.00 97.50 84 ILE A N 1
ATOM 606 C CA . ILE A 1 84 ? -3.418 -2.906 4.167 1.00 97.50 84 ILE A CA 1
ATOM 607 C C . ILE A 1 84 ? -3.589 -3.962 3.085 1.00 97.50 84 ILE A C 1
ATOM 609 O O . ILE A 1 84 ? -4.374 -3.773 2.162 1.00 97.50 84 ILE A O 1
ATOM 613 N N . ILE A 1 85 ? -2.869 -5.072 3.197 1.00 97.56 85 ILE A N 1
ATOM 614 C CA . ILE A 1 85 ? -3.021 -6.231 2.320 1.00 97.56 85 ILE A CA 1
ATOM 615 C C . ILE A 1 85 ? -3.738 -7.324 3.103 1.00 97.56 85 ILE A C 1
ATOM 617 O O . ILE A 1 85 ? -3.210 -7.836 4.093 1.00 97.56 85 ILE A O 1
ATOM 621 N N . TYR A 1 86 ? -4.935 -7.692 2.658 1.00 97.88 86 TYR A N 1
ATOM 622 C CA . TYR A 1 86 ? -5.600 -8.903 3.115 1.00 97.88 86 TYR A CA 1
ATOM 623 C C . TYR A 1 86 ? -5.065 -10.100 2.328 1.00 97.88 86 TYR A C 1
ATOM 625 O O . TYR A 1 86 ? -5.205 -10.152 1.104 1.00 97.88 86 TYR A O 1
ATOM 633 N N . ALA A 1 87 ? -4.462 -11.059 3.024 1.00 98.06 87 ALA A N 1
ATOM 634 C CA . ALA A 1 87 ? -3.951 -12.287 2.434 1.00 98.06 87 ALA A CA 1
ATOM 635 C C . ALA A 1 87 ? -4.841 -13.483 2.802 1.00 98.06 87 ALA A C 1
ATOM 637 O O . ALA A 1 87 ? -5.116 -13.732 3.978 1.00 98.06 87 ALA A O 1
ATOM 638 N N . ASN A 1 88 ? -5.250 -14.254 1.795 1.00 97.38 88 ASN A N 1
ATOM 639 C CA . ASN A 1 88 ? -6.054 -15.469 1.953 1.00 97.38 88 ASN A CA 1
ATOM 640 C C . ASN A 1 88 ? -5.270 -16.588 2.661 1.00 97.38 88 ASN A C 1
ATOM 642 O O . ASN A 1 88 ? -5.847 -17.445 3.332 1.00 97.38 88 ASN A O 1
ATOM 646 N N . SER A 1 89 ? -3.945 -16.571 2.528 1.00 97.19 89 SER A N 1
ATOM 647 C CA . SER A 1 89 ? -3.015 -17.534 3.112 1.00 97.19 89 SER A CA 1
ATOM 648 C C . SER A 1 89 ? -1.680 -16.865 3.448 1.00 97.19 89 SER A C 1
ATOM 650 O O . SER A 1 89 ? -1.400 -15.742 3.030 1.00 97.19 89 SER A O 1
ATOM 652 N N . VAL A 1 90 ? -0.840 -17.559 4.219 1.00 97.56 90 VAL A N 1
ATOM 653 C CA . VAL A 1 90 ? 0.554 -17.147 4.439 1.00 97.56 90 VAL A CA 1
ATOM 654 C C . VAL A 1 90 ? 1.301 -17.188 3.103 1.00 97.56 90 VAL A C 1
ATOM 656 O O . VAL A 1 90 ? 1.214 -18.183 2.383 1.00 97.56 90 VAL A O 1
ATOM 659 N N . ALA A 1 91 ? 2.038 -16.127 2.778 1.00 96.94 91 ALA A N 1
ATOM 660 C CA . ALA A 1 91 ? 2.776 -16.014 1.523 1.00 96.94 91 ALA A CA 1
ATOM 661 C C . ALA A 1 91 ? 3.985 -15.084 1.659 1.00 96.94 91 ALA A C 1
ATOM 663 O O . ALA A 1 91 ? 4.064 -14.278 2.581 1.00 96.94 91 ALA A O 1
ATOM 664 N N . SER A 1 92 ? 4.915 -15.170 0.713 1.00 97.00 92 SER A N 1
ATOM 665 C CA . SER A 1 92 ? 5.964 -14.171 0.518 1.00 97.00 92 SER A CA 1
ATOM 666 C C . SER A 1 92 ? 5.806 -13.618 -0.888 1.00 97.00 92 SER A C 1
ATOM 668 O O . SER A 1 92 ? 5.882 -14.386 -1.845 1.00 97.00 92 SER A O 1
ATOM 670 N N . ILE A 1 93 ? 5.531 -12.322 -1.006 1.00 95.62 93 ILE A N 1
ATOM 671 C CA . ILE A 1 93 ? 5.357 -11.662 -2.302 1.00 95.62 93 ILE A CA 1
ATOM 672 C C . ILE A 1 93 ? 6.611 -10.865 -2.637 1.00 95.62 93 ILE A C 1
ATOM 674 O O . ILE A 1 93 ? 7.205 -10.233 -1.760 1.00 95.62 93 ILE A O 1
ATOM 678 N N . THR A 1 94 ? 6.992 -10.878 -3.908 1.00 94.94 94 THR A N 1
ATOM 679 C CA . THR A 1 94 ? 8.081 -10.049 -4.426 1.00 94.94 94 THR A CA 1
ATOM 680 C C . THR A 1 94 ? 7.480 -8.913 -5.230 1.00 94.94 94 THR A C 1
ATOM 682 O O . THR A 1 94 ? 6.726 -9.136 -6.176 1.00 94.94 94 THR A O 1
ATOM 685 N N . VAL A 1 95 ? 7.817 -7.688 -4.852 1.00 94.19 95 VAL A N 1
ATOM 686 C CA . VAL A 1 95 ? 7.361 -6.467 -5.510 1.00 94.19 95 VAL A CA 1
ATOM 687 C C . VAL A 1 95 ? 8.567 -5.842 -6.187 1.00 94.19 95 VAL A C 1
ATOM 689 O O . VAL A 1 95 ? 9.506 -5.438 -5.506 1.00 94.19 95 VAL A O 1
ATOM 692 N N . SER A 1 96 ? 8.546 -5.800 -7.517 1.00 93.06 96 SER A N 1
ATOM 693 C CA . SER A 1 96 ? 9.601 -5.162 -8.310 1.00 93.06 96 SER A CA 1
ATOM 694 C C . SER A 1 96 ? 9.227 -3.718 -8.629 1.00 93.06 96 SER A C 1
ATOM 696 O O . SER A 1 96 ? 8.044 -3.407 -8.813 1.00 93.06 96 SER A O 1
ATOM 698 N N . GLY A 1 97 ? 10.222 -2.842 -8.669 1.00 91.56 97 GLY A N 1
ATOM 699 C CA . GLY A 1 97 ? 10.025 -1.444 -9.011 1.00 91.56 97 GLY A CA 1
ATOM 700 C C . GLY A 1 97 ? 11.295 -0.616 -8.910 1.00 91.56 97 GLY A C 1
ATOM 701 O O . GLY A 1 97 ? 12.396 -1.130 -8.726 1.00 91.56 97 GLY A O 1
ATOM 702 N N . THR A 1 98 ? 11.138 0.699 -8.991 1.00 90.81 98 THR A N 1
ATOM 703 C CA . THR A 1 98 ? 12.254 1.635 -8.787 1.00 90.81 98 THR A CA 1
ATOM 704 C C . THR A 1 98 ? 12.446 1.904 -7.294 1.00 90.81 98 THR A C 1
ATOM 706 O O . THR A 1 98 ? 11.472 2.244 -6.620 1.00 90.81 98 THR A O 1
ATOM 709 N N . ALA A 1 99 ? 13.664 1.794 -6.748 1.00 89.06 99 ALA A N 1
ATOM 710 C CA . ALA A 1 99 ? 13.905 2.121 -5.340 1.00 89.06 99 ALA A CA 1
ATOM 711 C C . ALA A 1 99 ? 13.507 3.560 -4.990 1.00 89.06 99 ALA A C 1
ATOM 713 O O . ALA A 1 99 ? 13.822 4.525 -5.691 1.00 89.06 99 ALA A O 1
ATOM 714 N N . VAL A 1 100 ? 12.850 3.709 -3.843 1.00 87.62 100 VAL A N 1
ATOM 715 C CA . VAL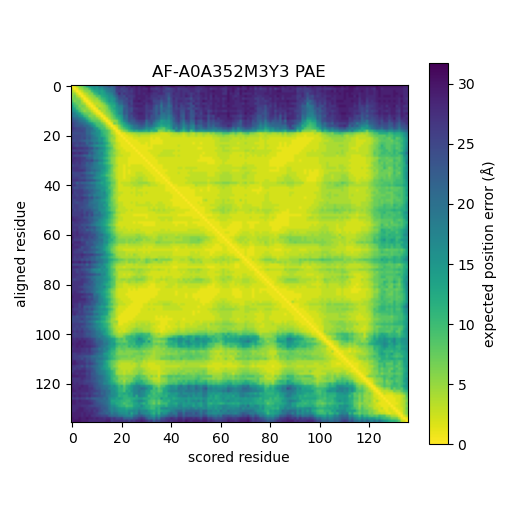 A 1 100 ? 12.500 5.015 -3.289 1.00 87.62 100 VAL A CA 1
ATOM 716 C C . VAL A 1 100 ? 13.671 5.509 -2.438 1.00 87.62 100 VAL A C 1
ATOM 718 O O . VAL A 1 100 ? 13.907 5.031 -1.330 1.00 87.62 100 VAL A O 1
ATOM 721 N N . THR A 1 101 ? 14.416 6.486 -2.956 1.00 80.94 101 THR A N 1
ATOM 722 C CA . THR A 1 101 ? 15.615 7.040 -2.296 1.00 80.94 101 THR A CA 1
ATOM 723 C C . THR A 1 101 ? 15.292 8.102 -1.243 1.00 80.94 101 THR A C 1
ATOM 725 O O . THR A 1 101 ? 16.066 8.303 -0.308 1.00 80.94 101 THR A O 1
ATOM 728 N N . ALA A 1 102 ? 14.129 8.748 -1.347 1.00 75.56 102 ALA A N 1
ATOM 729 C CA . ALA A 1 102 ? 13.614 9.685 -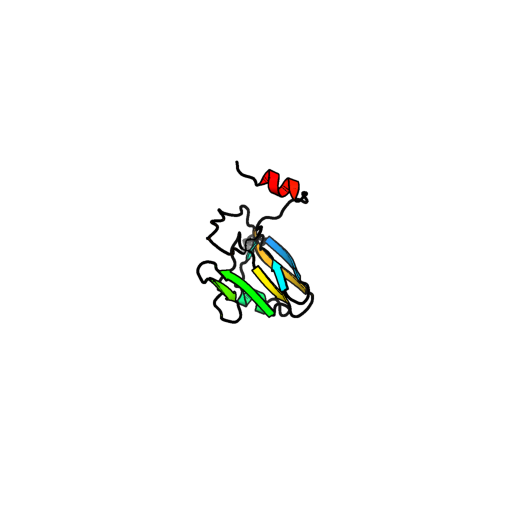0.359 1.00 75.56 102 ALA A CA 1
ATOM 730 C C . ALA A 1 102 ? 12.109 9.474 -0.160 1.00 75.56 102 ALA A C 1
ATOM 732 O O . ALA A 1 102 ? 11.338 9.438 -1.119 1.00 75.56 102 ALA A O 1
ATOM 733 N N . ALA A 1 103 ? 11.675 9.381 1.098 1.00 68.12 103 ALA A N 1
ATOM 734 C CA . ALA A 1 103 ? 10.267 9.555 1.419 1.00 68.12 103 ALA A CA 1
ATOM 735 C C . ALA A 1 103 ? 9.950 11.044 1.218 1.00 68.12 103 ALA A C 1
ATOM 737 O O . ALA A 1 103 ? 10.463 11.880 1.959 1.00 68.12 103 ALA A O 1
ATOM 738 N N . GLY A 1 104 ? 9.188 11.382 0.174 1.00 68.69 104 GLY A N 1
ATOM 739 C CA . GLY A 1 104 ? 8.783 12.765 -0.089 1.00 68.69 104 GLY A CA 1
ATOM 740 C C . GLY A 1 104 ? 8.022 13.392 1.088 1.00 68.69 104 GLY A C 1
ATOM 741 O O . GLY A 1 104 ? 7.647 12.708 2.043 1.00 68.69 104 GLY A O 1
ATOM 742 N N . THR A 1 105 ? 7.763 14.699 1.022 1.00 72.00 105 THR A N 1
ATOM 743 C CA . THR A 1 105 ? 7.055 15.428 2.086 1.00 72.00 105 THR A CA 1
ATOM 744 C C . THR A 1 105 ? 5.684 14.810 2.382 1.00 72.00 105 THR A C 1
ATOM 746 O O . THR A 1 105 ? 4.801 14.761 1.522 1.00 72.00 105 THR A O 1
ATOM 749 N N . MET A 1 106 ? 5.487 14.352 3.622 1.00 75.00 106 MET A N 1
ATOM 750 C CA . MET A 1 106 ? 4.225 13.777 4.089 1.00 75.00 106 MET A CA 1
ATOM 751 C C . MET A 1 106 ? 3.313 14.873 4.645 1.00 75.00 106 MET A C 1
ATOM 753 O O . MET A 1 106 ? 3.343 15.189 5.830 1.00 75.00 106 MET A O 1
ATOM 757 N N . ASN A 1 107 ? 2.472 15.443 3.783 1.00 80.31 107 ASN A N 1
ATOM 758 C CA . ASN A 1 107 ? 1.448 16.397 4.205 1.00 80.31 107 ASN A CA 1
ATOM 759 C C . ASN A 1 107 ? 0.304 15.656 4.913 1.00 80.31 107 ASN A C 1
ATOM 761 O O . ASN A 1 107 ? -0.507 14.987 4.264 1.00 80.31 107 ASN A O 1
ATOM 765 N N . LEU A 1 108 ? 0.253 15.760 6.241 1.00 84.38 108 LEU A N 1
ATOM 766 C CA . LEU A 1 108 ? -0.816 15.180 7.052 1.00 84.38 108 LEU A CA 1
ATOM 767 C C . LEU A 1 108 ? -2.104 15.994 6.902 1.00 84.38 108 LEU A C 1
ATOM 769 O O . LEU A 1 108 ? -2.080 17.225 6.870 1.00 84.38 108 LEU A O 1
ATOM 773 N N . LYS A 1 109 ? -3.239 15.300 6.822 1.00 85.94 109 LYS A N 1
ATOM 774 C CA . LYS A 1 109 ? -4.571 15.920 6.841 1.00 85.94 109 LYS A CA 1
ATOM 775 C C . LYS A 1 109 ? -5.190 15.792 8.230 1.00 85.94 109 LYS A C 1
ATOM 777 O O . LYS A 1 109 ? -4.820 14.900 8.987 1.00 85.94 109 LYS A O 1
ATOM 782 N N . ALA A 1 110 ? -6.149 16.655 8.561 1.00 86.19 110 ALA A N 1
ATOM 783 C CA . ALA A 1 110 ? -6.923 16.494 9.789 1.00 86.19 110 ALA A CA 1
ATOM 784 C C . ALA A 1 110 ? -7.646 15.130 9.803 1.00 86.19 110 ALA A C 1
ATOM 786 O O . ALA A 1 110 ? -8.164 14.688 8.777 1.00 86.19 110 ALA A O 1
ATOM 787 N N . GLY A 1 111 ? -7.678 14.476 10.968 1.00 86.56 111 GLY A N 1
ATOM 788 C CA . GLY A 1 111 ? -8.267 13.146 11.143 1.00 86.56 111 GLY A CA 1
ATOM 789 C C . GLY A 1 111 ? -7.260 12.004 10.972 1.00 86.56 111 GLY A C 1
ATOM 790 O O . GLY A 1 111 ? -6.095 12.113 11.354 1.00 86.56 111 GLY A O 1
ATOM 791 N N . PHE A 1 112 ? -7.725 10.874 10.439 1.00 88.62 112 PHE A N 1
ATOM 792 C CA . PHE A 1 112 ? -6.913 9.667 10.286 1.00 88.62 112 PHE A CA 1
ATOM 793 C C . PHE A 1 112 ? -5.995 9.756 9.054 1.00 88.62 112 PHE A C 1
ATOM 795 O O . PHE A 1 112 ? -6.414 10.199 7.988 1.00 88.62 112 PHE A O 1
ATOM 802 N N . ASN A 1 113 ? -4.741 9.317 9.184 1.00 88.19 113 ASN A N 1
ATOM 803 C CA . ASN A 1 113 ? -3.798 9.183 8.072 1.00 88.19 113 ASN A CA 1
ATOM 804 C C . ASN A 1 113 ? -3.100 7.826 8.190 1.00 88.19 113 ASN A C 1
ATOM 806 O O . ASN A 1 113 ? -2.511 7.530 9.227 1.00 88.19 113 ASN A O 1
ATOM 810 N N . LEU A 1 114 ? -3.119 7.027 7.122 1.00 90.94 114 LEU A N 1
ATOM 811 C CA . LEU A 1 114 ? -2.350 5.788 7.050 1.00 90.94 114 LEU A CA 1
ATOM 812 C C . LEU A 1 114 ? -1.037 6.047 6.301 1.00 90.94 114 LEU A C 1
ATOM 814 O O . LEU A 1 114 ? -0.993 6.072 5.068 1.00 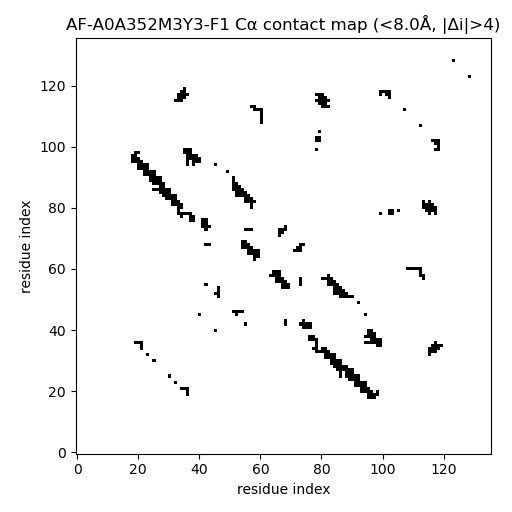90.94 114 LEU A O 1
ATOM 818 N N . ILE A 1 115 ? 0.025 6.296 7.063 1.00 88.50 115 ILE A N 1
ATOM 819 C CA . ILE A 1 115 ? 1.370 6.586 6.550 1.00 88.50 115 ILE A CA 1
ATOM 820 C C . ILE A 1 115 ? 2.269 5.353 6.625 1.00 88.50 115 ILE A C 1
ATOM 822 O O . ILE A 1 115 ? 2.050 4.458 7.438 1.00 88.50 115 ILE A O 1
ATOM 826 N N . GLY A 1 116 ? 3.282 5.315 5.764 1.00 87.00 116 GLY A N 1
ATOM 827 C CA . GLY A 1 116 ? 4.222 4.205 5.669 1.00 87.00 116 GLY A CA 1
ATOM 828 C C . GLY A 1 116 ? 5.648 4.693 5.461 1.00 87.00 116 GLY A C 1
ATOM 829 O O . GLY A 1 116 ? 5.872 5.735 4.844 1.00 87.00 116 GLY A O 1
ATOM 830 N N . ILE A 1 117 ? 6.622 3.932 5.961 1.00 84.06 117 ILE A N 1
ATOM 831 C CA . ILE A 1 117 ? 8.041 4.221 5.748 1.00 84.06 117 ILE A CA 1
ATOM 832 C C . ILE A 1 117 ? 8.454 3.586 4.422 1.00 84.06 117 ILE A C 1
ATOM 834 O O . ILE A 1 117 ? 8.586 2.370 4.316 1.00 84.06 117 ILE A O 1
ATOM 838 N N . SER A 1 118 ? 8.637 4.418 3.400 1.00 85.38 118 SER A N 1
ATOM 839 C CA . SER A 1 118 ? 9.007 3.977 2.047 1.00 85.38 118 SER A CA 1
ATOM 840 C C . SER A 1 118 ? 10.508 3.982 1.786 1.00 85.38 118 SER A C 1
ATOM 842 O O . SER A 1 118 ? 10.930 4.092 0.647 1.00 85.38 118 SER A O 1
ATOM 844 N N . LYS A 1 119 ? 11.324 3.870 2.834 1.00 82.75 119 LYS A N 1
ATOM 845 C CA . LYS A 1 119 ? 12.771 3.683 2.721 1.00 82.75 119 LYS A CA 1
ATOM 846 C C . LYS A 1 119 ? 13.187 2.481 3.548 1.00 82.75 119 LYS A C 1
ATOM 848 O O . LYS A 1 119 ? 12.638 2.261 4.629 1.00 82.75 119 LYS A O 1
ATOM 853 N N . THR A 1 120 ? 14.172 1.735 3.068 1.00 76.44 120 THR A N 1
ATOM 854 C CA . THR A 1 120 ? 14.798 0.690 3.876 1.00 76.44 120 THR A CA 1
ATOM 855 C C . THR A 1 120 ? 15.468 1.351 5.072 1.00 76.44 120 THR A C 1
ATOM 857 O O . THR A 1 120 ? 16.295 2.250 4.918 1.00 76.44 120 THR A O 1
ATOM 860 N N . LEU A 1 121 ? 15.077 0.943 6.274 1.00 71.06 121 LEU A N 1
ATOM 861 C CA . LEU A 1 121 ? 15.734 1.393 7.488 1.00 71.06 121 LEU A CA 1
ATOM 862 C C . LEU A 1 121 ? 16.901 0.459 7.779 1.00 71.06 121 LEU A C 1
ATOM 864 O O . LEU A 1 121 ? 16.739 -0.761 7.803 1.00 71.06 121 LEU A O 1
ATOM 868 N N . SER A 1 122 ? 18.068 1.038 8.049 1.00 71.31 122 SER A N 1
ATOM 869 C CA . SER A 1 122 ? 19.123 0.334 8.772 1.00 71.31 122 SER A CA 1
ATOM 870 C C . SER A 1 122 ? 18.536 -0.174 10.092 1.00 71.31 122 SER A C 1
ATOM 872 O O . SER A 1 122 ? 17.676 0.495 10.663 1.00 71.31 122 SER A O 1
ATOM 874 N N . SER A 1 123 ? 18.966 -1.341 10.577 1.00 70.56 123 SER A N 1
ATOM 875 C CA . SER A 1 123 ? 18.496 -1.892 11.855 1.00 70.56 123 SER A CA 1
ATOM 876 C C . SER A 1 123 ? 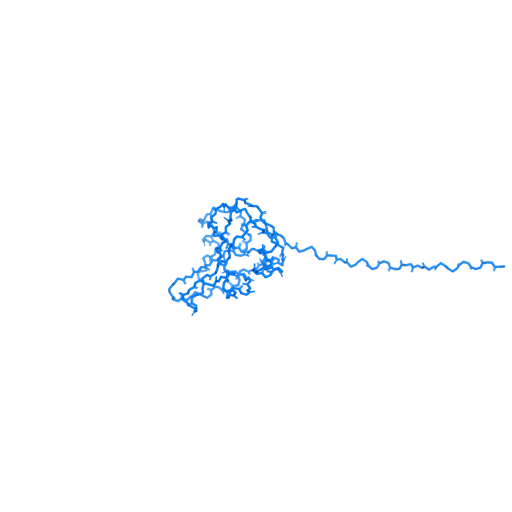18.877 -0.960 13.011 1.00 70.56 123 SER A C 1
ATOM 878 O O . SER A 1 123 ? 19.945 -1.097 13.601 1.00 70.56 123 SER A O 1
ATOM 880 N N . VAL A 1 124 ? 18.003 -0.005 13.310 1.00 76.69 124 VAL A N 1
ATOM 881 C CA . VAL A 1 124 ? 18.139 0.994 14.370 1.00 76.69 124 VAL A CA 1
ATOM 882 C C . VAL A 1 124 ? 17.013 0.807 15.375 1.00 76.69 124 VAL A C 1
ATOM 884 O O . VAL A 1 124 ? 15.923 0.334 15.035 1.00 76.69 124 VAL A O 1
ATOM 887 N N . LYS A 1 125 ? 17.253 1.176 16.630 1.00 80.88 125 LYS A N 1
ATOM 888 C CA . LYS A 1 125 ? 16.194 1.177 17.646 1.00 80.88 125 LYS A CA 1
ATOM 889 C C . LYS A 1 125 ? 15.112 2.180 17.252 1.00 80.88 125 LYS A C 1
ATOM 891 O O . LYS A 1 125 ? 15.399 3.205 16.640 1.00 80.88 125 LYS A O 1
ATOM 896 N N . PHE A 1 126 ? 13.868 1.944 17.667 1.00 75.50 126 PHE A N 1
ATOM 897 C CA . PHE A 1 126 ? 12.779 2.896 17.414 1.00 75.50 126 PHE A CA 1
ATOM 898 C C . PHE A 1 126 ? 13.110 4.310 17.929 1.00 75.50 126 PHE A C 1
ATOM 900 O O . PHE A 1 126 ? 12.846 5.293 17.248 1.00 75.50 126 PHE A O 1
ATOM 907 N N . SER A 1 127 ? 13.773 4.421 19.083 1.00 80.94 127 SER A N 1
ATOM 908 C CA . SER A 1 127 ? 14.260 5.702 19.610 1.00 80.94 127 SER A CA 1
ATOM 909 C C . SER A 1 127 ? 15.232 6.412 18.660 1.00 80.94 127 SER A C 1
ATOM 911 O O . SER A 1 127 ? 15.135 7.619 18.469 1.00 80.94 127 SER A O 1
ATOM 913 N N . GLU A 1 128 ? 16.143 5.665 18.037 1.00 79.38 128 GLU A N 1
ATOM 914 C CA . GLU A 1 128 ? 17.113 6.183 17.064 1.00 79.38 128 GLU A CA 1
ATOM 915 C C . GLU A 1 128 ? 16.422 6.567 15.751 1.00 79.38 128 GLU A C 1
ATOM 917 O O . GLU A 1 128 ? 16.767 7.578 15.145 1.00 79.38 128 GLU A O 1
ATOM 922 N N . LEU A 1 129 ? 15.399 5.813 15.336 1.00 74.50 129 LEU A N 1
ATOM 923 C CA . LEU A 1 129 ? 14.566 6.168 14.189 1.00 74.50 129 LEU A CA 1
ATOM 924 C C . LEU A 1 129 ? 13.896 7.532 14.389 1.00 74.50 129 LEU A C 1
ATOM 926 O O . LEU A 1 129 ? 13.920 8.352 13.473 1.00 74.50 129 LEU A O 1
ATOM 930 N N . ILE A 1 130 ? 13.314 7.778 15.565 1.00 79.38 130 ILE A N 1
ATOM 931 C CA . ILE A 1 130 ? 12.673 9.062 15.870 1.00 79.38 130 ILE A CA 1
ATOM 932 C C . ILE A 1 130 ? 13.713 10.183 15.913 1.00 79.38 130 ILE A C 1
ATOM 934 O O . ILE A 1 130 ? 13.527 11.172 15.216 1.00 79.38 130 ILE A O 1
ATOM 938 N N . LEU A 1 131 ? 14.828 10.007 16.630 1.00 77.44 131 LEU A N 1
ATOM 939 C CA . LEU A 1 131 ? 15.900 11.013 16.719 1.00 77.44 131 LEU A CA 1
ATOM 940 C C . LEU A 1 131 ? 16.474 11.401 15.350 1.00 77.44 131 LEU A C 1
ATOM 942 O O . LEU A 1 131 ? 16.715 12.574 15.081 1.00 77.44 131 LEU A O 1
AT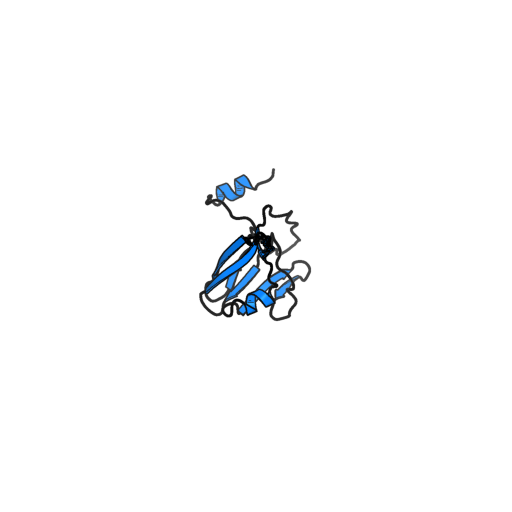OM 946 N N . ASN A 1 132 ? 16.659 10.427 14.459 1.00 71.25 132 ASN A N 1
ATOM 947 C CA . ASN A 1 132 ? 17.239 10.664 13.137 1.00 71.25 132 ASN A CA 1
ATOM 948 C C . ASN A 1 132 ? 16.265 11.321 12.145 1.00 71.25 132 ASN A C 1
ATOM 950 O O . ASN A 1 132 ? 16.689 11.720 11.062 1.00 71.25 132 ASN A O 1
ATOM 954 N N . ASN A 1 133 ? 14.966 11.380 12.457 1.00 66.81 133 ASN A N 1
ATOM 955 C CA . ASN A 1 133 ? 13.941 11.959 11.579 1.00 66.81 133 ASN A CA 1
ATOM 956 C C . ASN A 1 133 ? 13.093 13.040 12.278 1.00 66.81 133 ASN A C 1
ATOM 958 O O . ASN A 1 133 ? 12.155 13.556 11.673 1.00 66.81 133 ASN A O 1
ATOM 962 N N . SER A 1 134 ? 13.405 13.403 13.524 1.00 61.88 134 SER A N 1
ATOM 963 C CA . SER A 1 134 ? 12.843 14.568 14.199 1.00 61.88 134 SER A CA 1
ATOM 964 C C . SER A 1 134 ? 13.519 15.816 13.645 1.00 61.88 134 SER A C 1
ATOM 966 O O . SER A 1 134 ? 14.583 16.220 14.109 1.00 61.88 134 SER A O 1
ATOM 968 N N . SER A 1 135 ? 12.924 16.398 12.608 1.00 54.09 135 SER A N 1
ATOM 969 C CA . SER A 1 135 ? 13.230 17.767 12.208 1.00 54.09 135 SER A CA 1
ATOM 970 C C . SER A 1 135 ? 12.810 18.698 13.348 1.00 54.09 135 SER A C 1
ATOM 972 O O . SER A 1 135 ? 11.623 18.785 13.663 1.00 54.09 135 SER A O 1
ATOM 974 N N . VAL A 1 136 ? 13.797 19.321 13.994 1.00 39.84 136 VAL A N 1
ATOM 975 C CA . VAL A 1 136 ? 13.622 20.623 14.658 1.00 39.84 136 VAL A CA 1
ATOM 976 C C . VAL A 1 136 ? 13.177 21.665 13.642 1.00 39.84 136 VAL A C 1
ATOM 978 O O . VAL A 1 136 ? 13.647 21.581 12.482 1.00 39.84 136 VAL A O 1
#

pLDDT: mean 83.8, std 15.28, range [39.5, 98.06]

Mean predicted aligned error: 9.69 Å

Radius of gyration: 21.11 Å; Cα contacts (8 Å, |Δi|>4): 241; chains: 1; bounding box: 54×38×76 Å

Nearest PDB structures (foldseek):
  5e7t-assembly1_H  TM=1.529E-01  e=4.775E+00  Lactococcus phage Tuc2009
  6rj0-assembly1_C  TM=1.726E-01  e=6.655E+00  Betanodavirus sp.

Sequence (136 aa):
MRVFLSMSILICAAGIAHADQQIISLKQGFNFVSFTVAPDATPAGLKQQNAAIGEIYLYSAAAGSFLSTLDGTLASINAGKGYIIYANSVASITVSGTAVTAAGTMNLKAGFNLIGISKTLSSVKFSELILNNSSV

Solvent-accessible surface area (backbone atoms only — not comparable to full-atom values): 8326 Å² total; per-residue (Å²): 138,88,83,82,83,82,81,81,81,82,79,79,78,75,78,76,79,78,64,40,75,46,79,46,82,41,51,59,42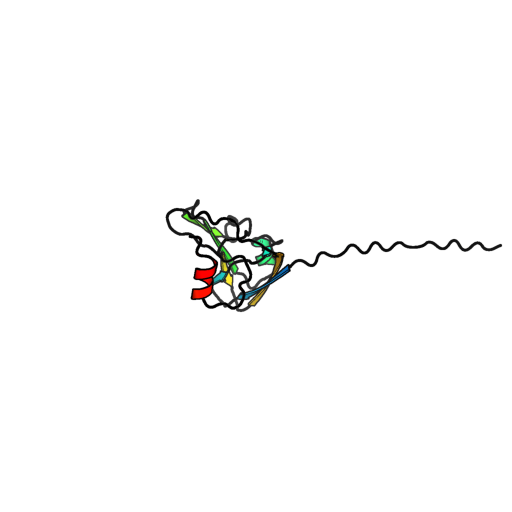,80,35,84,44,46,44,41,36,41,50,78,54,37,53,63,49,49,34,72,77,34,80,42,44,69,44,46,35,34,61,33,66,89,74,75,42,74,30,24,46,86,81,58,66,35,68,71,69,62,70,42,34,23,33,39,37,30,20,77,38,67,44,73,48,77,45,47,13,51,68,37,90,65,62,65,91,81,84,81,62,89,78,70,77,51,65,26,70,11,46,87,74,74,99,62,54,70,69,53,53,48,64,77,65,59,79,126

Foldseek 3Di:
DDDDDDDDDDPPPPPDPFFDKDKDWDAAFKDKDFAQFQFPAWQVRQCVVPVQFPKKWFDDPVVNGIDIPVVPRRGGHDAFTIMITHGNHTDIGMTTHHGDPDRPDDDDDPDDGGTDHNHDDDPDDPVVVCVVPPDD

Secondary structure (DSSP, 8-state):
-------------------EEEEEEEPSEEEEEE-SEEESS-HHHHHHH-TTEEEEEEEETTTTEEEETTTT------TTBEEEEEESS-EEEEEEEEE--S-----PPSS---B---SPPPS--HHHHHHHH---